Protein AF-A0A952D4S8-F1 (afdb_monomer_lite)

Foldseek 3Di:
DDDDDDPVVCVVVVQADPPPRDRHDDDPVSVCPVFADVPFKDWPPQPDADDDPPPDPCVVVVSVCVCVVDDDRDPPTDIDGDGPPPDD

Secondary structure (DSSP, 8-state):
------HHHHHHTTTB-TTT--B----HHHHHHHHSPTT--EE--TT-----SS--TTHHHHHHHHHHHSSSS-TT--EE-PPP----

Sequence (88 aa):
MQKILLKSELEEALGVCPNCSHHHRQGAAKHIELTFDPGSFEEADTGLASGDPLGFPEYADKLAMAPLATTPRAVDGCADGPVGPLGM

Structure (mmCIF, N/CA/C/O backbone):
data_AF-A0A952D4S8-F1
#
_entry.id   AF-A0A952D4S8-F1
#
loop_
_atom_site.group_PDB
_atom_site.id
_atom_site.type_symbol
_atom_site.label_atom_id
_atom_site.label_alt_id
_atom_site.label_comp_id
_atom_site.label_asym_id
_atom_site.label_entity_id
_atom_site.label_seq_id
_atom_site.pdbx_PDB_ins_code
_atom_site.Cartn_x
_atom_site.Cartn_y
_atom_site.Cartn_z
_atom_site.occupancy
_atom_site.B_iso_or_equiv
_atom_site.auth_seq_id
_atom_site.auth_comp_id
_atom_site.auth_asym_id
_atom_site.auth_atom_id
_atom_site.pdbx_PDB_model_num
ATOM 1 N N . MET A 1 1 ? 5.482 17.906 17.468 1.00 53.38 1 MET A N 1
ATOM 2 C CA . MET A 1 1 ? 5.955 17.141 18.641 1.00 53.38 1 MET A CA 1
ATOM 3 C C . MET A 1 1 ? 6.048 15.678 18.218 1.00 53.38 1 MET A C 1
ATOM 5 O O . MET A 1 1 ? 5.040 15.151 17.773 1.00 53.38 1 MET A O 1
ATOM 9 N N . GLN A 1 2 ? 7.228 15.054 18.235 1.00 63.81 2 GLN A N 1
ATOM 10 C CA . GLN A 1 2 ? 7.391 13.631 17.889 1.00 63.81 2 GLN A CA 1
ATOM 11 C C . GLN A 1 2 ? 7.117 12.803 19.152 1.00 63.81 2 GLN A C 1
ATOM 13 O O . GLN A 1 2 ? 7.846 12.936 20.134 1.00 63.81 2 GLN A O 1
ATOM 18 N N . LYS A 1 3 ? 6.033 12.020 19.159 1.00 76.75 3 LYS A N 1
ATOM 19 C CA . LYS A 1 3 ? 5.645 11.156 20.283 1.00 76.75 3 LYS A CA 1
ATOM 20 C C . LYS A 1 3 ? 5.949 9.706 19.917 1.00 76.75 3 LYS A C 1
ATOM 22 O O . LYS A 1 3 ? 5.658 9.283 18.804 1.00 76.75 3 LYS A O 1
ATOM 27 N N . ILE A 1 4 ? 6.524 8.962 20.857 1.00 82.88 4 ILE A N 1
ATOM 28 C CA . ILE A 1 4 ? 6.751 7.525 20.701 1.00 82.88 4 ILE A CA 1
ATOM 29 C C . ILE A 1 4 ? 5.390 6.831 20.823 1.00 82.88 4 ILE A C 1
ATOM 31 O O . ILE A 1 4 ? 4.715 6.982 21.841 1.00 82.88 4 ILE A O 1
ATOM 35 N N . LEU A 1 5 ? 4.991 6.129 19.766 1.00 83.06 5 LEU A N 1
ATOM 36 C CA . LEU A 1 5 ? 3.791 5.296 19.697 1.00 83.06 5 LEU A CA 1
ATOM 37 C C . LEU A 1 5 ? 4.201 3.828 19.681 1.00 83.06 5 LEU A C 1
ATOM 39 O O . LEU A 1 5 ? 5.214 3.468 19.070 1.00 83.06 5 LEU A O 1
ATOM 43 N N . LEU A 1 6 ? 3.406 2.985 20.334 1.00 87.25 6 LEU A N 1
ATOM 44 C CA . LEU A 1 6 ? 3.551 1.540 20.213 1.00 87.25 6 LEU A CA 1
ATOM 45 C C . LEU A 1 6 ? 3.012 1.087 18.852 1.00 87.25 6 LEU A C 1
ATOM 47 O O . LEU A 1 6 ? 2.078 1.666 18.299 1.00 87.25 6 LEU A O 1
ATOM 51 N N . LYS A 1 7 ? 3.602 0.023 18.302 1.00 84.50 7 LYS A N 1
ATOM 52 C CA . LYS A 1 7 ? 3.198 -0.497 16.989 1.00 84.50 7 LYS A CA 1
ATOM 53 C C . LYS A 1 7 ? 1.733 -0.955 16.973 1.00 84.50 7 LYS A C 1
ATOM 55 O O . LYS A 1 7 ? 1.055 -0.717 15.985 1.00 84.50 7 LYS A O 1
ATOM 60 N N . SER A 1 8 ? 1.252 -1.546 18.067 1.00 85.94 8 SER A N 1
ATOM 61 C CA . SER A 1 8 ? -0.141 -1.984 18.220 1.00 85.94 8 SER A CA 1
ATOM 62 C C . SER A 1 8 ? -1.129 -0.817 18.168 1.00 85.94 8 SER A C 1
ATOM 64 O O . SER A 1 8 ? -2.097 -0.872 17.424 1.00 85.94 8 SER A O 1
ATOM 66 N N . GLU A 1 9 ? -0.836 0.279 18.872 1.00 85.56 9 GLU A N 1
ATOM 67 C CA . GLU A 1 9 ? -1.676 1.488 18.874 1.00 85.56 9 GLU A CA 1
ATOM 68 C C . GLU A 1 9 ? -1.772 2.110 17.473 1.00 85.56 9 GLU A C 1
ATOM 70 O O . GLU A 1 9 ? -2.817 2.615 17.068 1.00 85.56 9 GLU A O 1
ATOM 75 N N . LEU A 1 10 ? -0.676 2.063 16.708 1.00 86.19 10 LEU A N 1
ATOM 76 C CA . LEU A 1 10 ? -0.653 2.547 15.331 1.00 86.19 10 LEU A CA 1
ATOM 77 C C . LEU A 1 10 ? -1.449 1.638 14.382 1.00 86.19 10 LEU A C 1
ATOM 79 O O . LEU A 1 10 ? -2.033 2.129 13.419 1.00 86.19 10 LEU A O 1
ATOM 83 N N . GLU A 1 11 ? -1.460 0.328 14.627 1.00 85.06 11 GLU A N 1
ATOM 84 C CA . GLU A 1 11 ? -2.234 -0.639 13.841 1.00 85.06 11 GLU A CA 1
ATOM 85 C C . GLU A 1 11 ? -3.739 -0.496 14.097 1.00 85.06 11 GLU A C 1
ATOM 87 O O . GLU A 1 11 ? -4.508 -0.470 13.138 1.00 85.06 11 GLU A O 1
ATOM 92 N N . GLU A 1 12 ? -4.146 -0.285 15.350 1.00 86.00 12 GLU A N 1
ATOM 93 C CA . GLU A 1 12 ? -5.537 0.012 15.726 1.00 86.00 12 GLU A CA 1
ATOM 94 C C . GLU A 1 12 ? -6.033 1.338 15.128 1.00 86.00 12 GLU A C 1
ATOM 96 O O . GLU A 1 12 ? -7.186 1.449 14.715 1.00 86.00 12 GLU A O 1
ATOM 101 N N . ALA A 1 13 ? -5.154 2.339 15.025 1.00 86.25 13 ALA A N 1
ATOM 102 C CA . ALA A 1 13 ? -5.453 3.637 14.419 1.00 86.25 13 ALA A CA 1
ATOM 103 C C . ALA A 1 13 ? -5.288 3.661 12.884 1.00 86.25 13 ALA A C 1
ATOM 105 O O . ALA A 1 13 ? -5.157 4.738 12.296 1.00 86.25 13 ALA A O 1
ATOM 106 N N . LEU A 1 14 ? -5.246 2.498 12.222 1.00 86.81 14 LEU A N 1
ATOM 107 C CA . LEU A 1 14 ? -5.118 2.377 10.763 1.00 86.81 14 LEU A CA 1
ATOM 108 C C . LEU A 1 14 ? -3.900 3.124 10.187 1.00 86.81 14 LEU A C 1
ATOM 110 O O . LEU A 1 14 ? -3.930 3.633 9.069 1.00 86.81 14 LEU A O 1
ATOM 114 N N . GLY A 1 15 ? -2.793 3.189 10.929 1.00 86.75 15 GLY A N 1
ATOM 115 C CA . GLY A 1 15 ? -1.564 3.857 10.490 1.00 86.75 15 GLY A CA 1
ATOM 116 C C . GLY A 1 15 ? -1.590 5.378 10.599 1.00 86.75 15 GLY A C 1
ATOM 117 O O . GLY A 1 15 ? -0.660 6.028 10.116 1.00 86.75 15 GLY A O 1
ATOM 118 N N . VAL A 1 16 ? -2.609 5.951 11.235 1.00 89.06 16 VAL A N 1
ATOM 119 C CA . VAL A 1 16 ? -2.700 7.390 11.482 1.00 89.06 16 VAL A CA 1
ATOM 120 C C . VAL A 1 16 ? -2.256 7.688 12.908 1.00 89.06 16 VAL A C 1
ATOM 122 O O . VAL A 1 16 ? -2.766 7.121 13.870 1.00 89.06 16 VAL A O 1
ATOM 125 N N . CYS A 1 17 ? -1.307 8.608 13.069 1.00 87.62 17 CYS A N 1
ATOM 126 C CA . CYS A 1 17 ? -0.919 9.071 14.396 1.00 87.62 17 CYS A CA 1
ATOM 127 C C . CYS A 1 17 ? -2.081 9.858 15.035 1.00 87.62 17 CYS A C 1
ATOM 129 O O . CYS A 1 17 ? -2.423 10.933 14.533 1.00 87.62 17 CYS A O 1
ATOM 131 N N . PRO A 1 18 ? -2.637 9.424 16.183 1.00 86.06 18 PRO A N 1
ATOM 132 C CA . PRO A 1 18 ? -3.787 10.087 16.808 1.00 86.06 18 PRO A CA 1
ATOM 133 C C . PRO A 1 18 ? -3.452 11.469 17.392 1.00 86.06 18 PRO A C 1
ATOM 135 O O . PRO A 1 18 ? -4.345 12.227 17.756 1.00 86.06 18 PRO A O 1
ATOM 138 N N . ASN A 1 19 ? -2.165 11.811 17.513 1.00 85.56 19 ASN A N 1
ATOM 139 C CA . ASN A 1 19 ? -1.723 13.081 18.087 1.00 85.56 19 ASN A CA 1
ATOM 140 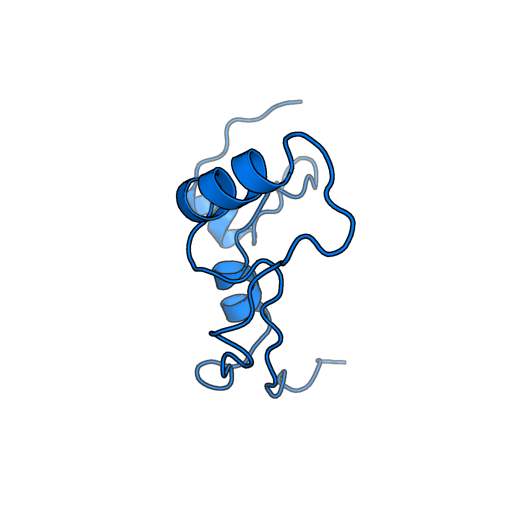C C . ASN A 1 19 ? -1.489 14.173 17.035 1.00 85.56 19 ASN A C 1
ATOM 142 O O . ASN A 1 19 ? -1.773 15.338 17.294 1.00 85.56 19 ASN A O 1
ATOM 146 N N . CYS A 1 20 ? -0.937 13.807 15.875 1.00 89.38 20 CYS A N 1
ATOM 147 C CA . CYS A 1 20 ? -0.524 14.766 14.847 1.00 89.38 20 CYS A CA 1
ATOM 148 C C . CYS A 1 20 ? -1.119 14.500 13.462 1.00 89.38 20 CYS A C 1
ATOM 150 O O . CYS A 1 20 ? -0.674 15.136 12.510 1.00 89.38 20 CYS A O 1
ATOM 152 N N . SER A 1 21 ? -2.049 13.541 13.349 1.00 85.50 21 SER A N 1
ATOM 153 C CA . SER A 1 21 ? -2.720 13.141 12.102 1.00 85.50 21 SER A CA 1
ATOM 154 C C . SER A 1 21 ? -1.774 12.818 10.938 1.00 85.50 21 SER A C 1
ATOM 156 O O . SER A 1 21 ? -2.140 12.899 9.769 1.00 85.50 21 SER A O 1
ATOM 158 N N . HIS A 1 22 ? -0.539 12.422 11.248 1.00 88.50 22 HIS A N 1
ATOM 159 C CA . HIS A 1 22 ? 0.414 11.965 10.249 1.00 88.50 22 HIS A CA 1
ATOM 160 C C . HIS A 1 22 ? 0.087 10.537 9.801 1.00 88.50 22 HIS A C 1
ATOM 162 O O . HIS A 1 22 ? -0.113 9.656 10.639 1.00 88.50 22 HIS A O 1
ATOM 168 N N . HIS A 1 23 ? 0.081 10.313 8.486 1.00 89.38 23 HIS A N 1
ATOM 169 C CA . HIS A 1 23 ? -0.142 9.006 7.873 1.00 89.38 23 HIS A CA 1
ATOM 170 C C . HIS A 1 23 ? 1.188 8.274 7.702 1.00 89.38 23 HIS A C 1
ATOM 172 O O . HIS A 1 23 ? 2.050 8.693 6.927 1.00 89.38 23 HIS A O 1
ATOM 178 N N . HIS A 1 24 ? 1.352 7.172 8.425 1.00 87.31 24 HIS A N 1
ATOM 179 C CA . HIS A 1 24 ? 2.519 6.312 8.297 1.00 87.31 24 HIS A CA 1
ATOM 180 C C . HIS A 1 24 ? 2.405 5.412 7.063 1.00 87.31 24 HIS A C 1
ATOM 182 O O . HIS A 1 24 ? 1.314 5.079 6.605 1.00 87.31 24 HIS A O 1
ATOM 188 N N . ARG A 1 25 ? 3.554 4.979 6.532 1.00 83.62 25 ARG A N 1
ATOM 189 C CA . ARG A 1 25 ? 3.587 4.051 5.398 1.00 83.62 25 ARG A CA 1
ATOM 190 C C . ARG A 1 25 ? 2.963 2.714 5.799 1.00 83.62 25 ARG A C 1
ATOM 192 O O . ARG A 1 25 ? 3.439 2.064 6.729 1.00 83.62 25 ARG A O 1
ATOM 199 N N . GLN A 1 26 ? 1.959 2.285 5.048 1.00 82.75 26 GLN A N 1
ATOM 200 C CA . GLN A 1 26 ? 1.376 0.953 5.143 1.00 82.75 26 GLN A CA 1
ATOM 201 C C . GLN A 1 26 ? 1.656 0.160 3.865 1.00 82.75 26 GLN A C 1
ATOM 203 O O . GLN A 1 26 ? 1.828 0.730 2.789 1.00 82.75 26 GLN A O 1
ATOM 208 N N . GLY A 1 27 ? 1.779 -1.160 4.004 1.00 82.31 27 GLY A N 1
ATOM 209 C CA . GLY A 1 27 ? 1.957 -2.057 2.864 1.00 82.31 27 GLY A CA 1
ATOM 210 C C . GLY A 1 27 ? 0.640 -2.291 2.124 1.00 82.31 27 GLY A C 1
ATOM 211 O O . GLY A 1 27 ? -0.426 -2.193 2.728 1.00 82.31 27 GLY A O 1
ATOM 212 N N . ALA A 1 28 ? 0.727 -2.659 0.844 1.00 80.69 28 ALA A N 1
ATOM 213 C CA . ALA A 1 28 ? -0.438 -2.915 -0.005 1.00 80.69 28 ALA A CA 1
ATOM 214 C C . ALA A 1 28 ? -1.402 -3.949 0.604 1.00 80.69 28 ALA A C 1
ATOM 216 O O . ALA A 1 28 ? -2.597 -3.694 0.665 1.00 80.69 28 ALA A O 1
ATOM 217 N N . ALA A 1 29 ? -0.879 -5.048 1.164 1.00 81.44 29 ALA A N 1
ATOM 218 C CA . ALA A 1 29 ? -1.687 -6.082 1.819 1.00 81.44 29 ALA A CA 1
ATOM 219 C C . ALA A 1 29 ? -2.590 -5.532 2.939 1.00 81.44 29 ALA A C 1
ATOM 221 O O . ALA A 1 29 ? -3.764 -5.874 3.010 1.00 81.44 29 ALA A O 1
ATOM 222 N N . LYS A 1 30 ? -2.076 -4.607 3.764 1.00 83.12 30 LYS A N 1
ATOM 223 C CA . LYS A 1 30 ? -2.870 -3.982 4.834 1.00 83.12 30 LYS A CA 1
ATOM 224 C C . LYS A 1 30 ? -3.983 -3.099 4.273 1.00 83.12 30 LYS A C 1
ATOM 226 O O . LYS A 1 30 ? -5.078 -3.089 4.812 1.00 83.12 30 LYS A O 1
ATOM 231 N N . HIS A 1 31 ? -3.726 -2.364 3.190 1.00 84.31 31 HIS A N 1
ATOM 232 C CA . HIS A 1 31 ? -4.777 -1.576 2.540 1.00 84.31 31 HIS A CA 1
ATOM 233 C C . HIS A 1 31 ? -5.858 -2.461 1.917 1.00 84.31 31 HIS A C 1
ATOM 235 O O . HIS 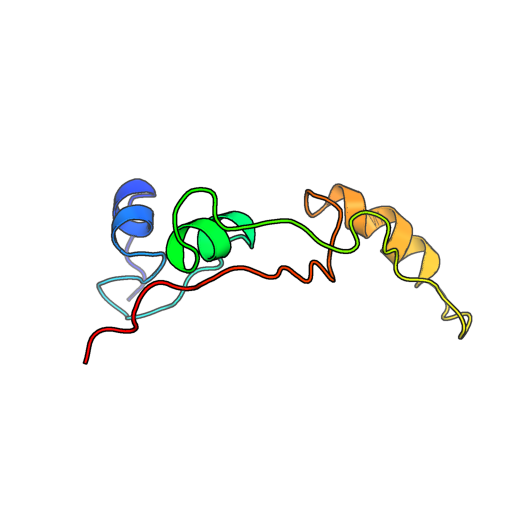A 1 31 ? -7.031 -2.096 1.966 1.00 84.31 31 HIS A O 1
ATOM 241 N N . ILE A 1 32 ? -5.473 -3.612 1.360 1.00 83.56 32 ILE A N 1
ATOM 242 C CA . ILE A 1 32 ? -6.410 -4.576 0.782 1.00 83.56 32 ILE A CA 1
ATOM 243 C C . ILE A 1 32 ? -7.365 -5.093 1.862 1.00 83.56 32 ILE A C 1
ATOM 245 O O . ILE A 1 32 ? -8.575 -4.983 1.695 1.00 83.56 32 ILE A O 1
ATOM 249 N N . GLU A 1 33 ? -6.836 -5.547 2.999 1.00 84.00 33 GLU A N 1
ATOM 250 C CA . GLU A 1 33 ? -7.638 -6.030 4.137 1.00 84.00 33 GLU A CA 1
ATOM 251 C C . GLU A 1 33 ? -8.601 -4.976 4.707 1.00 84.00 33 GLU A C 1
ATOM 253 O O . GLU A 1 33 ? -9.647 -5.323 5.245 1.00 84.00 33 GLU A O 1
ATOM 258 N N . LEU A 1 34 ? -8.245 -3.691 4.614 1.00 83.94 34 LEU A N 1
ATOM 259 C CA . LEU A 1 34 ? -9.072 -2.590 5.113 1.00 83.94 34 LEU A CA 1
ATOM 260 C C . LEU A 1 34 ? -10.154 -2.141 4.130 1.00 83.94 34 LEU A C 1
ATOM 262 O O . LEU A 1 34 ? -11.162 -1.581 4.555 1.00 83.94 34 LEU A O 1
ATOM 266 N N . THR A 1 35 ? -9.919 -2.317 2.830 1.00 84.12 35 THR A N 1
ATOM 267 C CA . THR A 1 35 ? -10.786 -1.769 1.778 1.00 84.12 35 THR A CA 1
ATOM 268 C C . THR A 1 35 ? -11.737 -2.819 1.217 1.00 84.12 35 THR A C 1
ATOM 270 O O . THR A 1 35 ? -12.877 -2.494 0.896 1.00 84.12 35 THR A O 1
ATOM 273 N N . PHE A 1 36 ? -11.275 -4.060 1.077 1.00 83.00 36 PHE A N 1
ATOM 274 C CA . PHE A 1 36 ? -12.053 -5.149 0.496 1.00 83.00 36 PHE A CA 1
ATOM 275 C C . PHE A 1 36 ? -12.748 -5.968 1.577 1.00 83.00 36 PHE A C 1
ATOM 277 O O . PHE A 1 36 ? -12.240 -6.139 2.686 1.00 83.00 36 PHE A O 1
ATOM 284 N N . ASP A 1 37 ? -13.906 -6.520 1.224 1.00 84.19 37 ASP A N 1
ATOM 285 C CA . ASP A 1 37 ? -14.580 -7.488 2.076 1.00 84.19 37 ASP A CA 1
ATOM 286 C C . ASP A 1 37 ? -13.719 -8.760 2.231 1.00 84.19 37 ASP A C 1
ATOM 288 O O . ASP A 1 37 ? -13.003 -9.170 1.308 1.00 84.19 37 ASP A O 1
ATOM 292 N N . PRO A 1 38 ? -13.772 -9.428 3.395 1.00 81.25 38 PRO A N 1
ATOM 293 C CA . PRO A 1 38 ? -12.961 -10.612 3.642 1.00 81.25 38 PRO A CA 1
ATOM 294 C C . PRO A 1 38 ? -13.268 -11.709 2.614 1.00 81.25 38 PRO A C 1
ATOM 296 O O . PRO A 1 38 ? -14.387 -12.211 2.532 1.00 81.25 38 PRO A O 1
ATOM 299 N N . GLY A 1 39 ? -12.246 -12.097 1.846 1.00 78.81 39 GLY A N 1
ATOM 300 C CA . GLY A 1 39 ? -12.343 -13.130 0.812 1.00 78.81 39 GLY A CA 1
ATOM 301 C C . GLY A 1 39 ? -12.887 -12.652 -0.539 1.00 78.81 39 GLY A C 1
ATOM 302 O O . GLY A 1 39 ? -13.114 -13.493 -1.403 1.00 78.81 39 GLY A O 1
ATOM 303 N N . SER A 1 40 ? -13.094 -11.344 -0.734 1.00 81.06 40 SER A N 1
ATOM 304 C CA . SER A 1 40 ? -13.545 -10.781 -2.016 1.00 81.06 40 SER A CA 1
ATOM 305 C C . SER A 1 40 ? -12.412 -10.332 -2.943 1.00 81.06 40 SER A C 1
ATOM 307 O O . SER A 1 40 ? -12.660 -10.015 -4.102 1.00 81.06 40 SER A O 1
ATOM 309 N N . PHE A 1 41 ? -11.182 -10.291 -2.429 1.00 80.31 41 PHE A N 1
ATOM 310 C CA . PHE A 1 41 ? -10.003 -9.858 -3.165 1.00 80.31 41 PHE A CA 1
ATOM 311 C C . PHE A 1 41 ? -9.386 -11.008 -3.966 1.00 80.31 41 PHE A C 1
ATOM 313 O O . PHE A 1 41 ? -8.935 -12.001 -3.388 1.00 80.31 41 PHE A O 1
ATOM 320 N N . GLU A 1 42 ? -9.302 -10.832 -5.282 1.00 78.56 42 GLU A N 1
ATOM 321 C CA . GLU A 1 42 ? -8.570 -11.717 -6.185 1.00 78.56 42 GLU A CA 1
ATOM 322 C C . GLU A 1 42 ? -7.438 -10.933 -6.870 1.00 78.56 42 GLU A C 1
ATOM 324 O O . GLU A 1 42 ? -7.673 -9.903 -7.503 1.00 78.56 42 GLU A O 1
ATOM 329 N N . GLU A 1 43 ? -6.191 -11.404 -6.733 1.00 77.50 43 GLU A N 1
ATOM 330 C CA . GLU A 1 43 ? -5.043 -10.805 -7.429 1.00 77.50 43 GLU A CA 1
ATOM 331 C C . GLU A 1 43 ? -5.135 -11.085 -8.934 1.00 77.50 43 GLU A C 1
ATOM 333 O O . GLU A 1 43 ? -5.082 -12.244 -9.361 1.00 77.50 43 GLU A O 1
ATOM 338 N N . ALA A 1 44 ? -5.208 -10.030 -9.746 1.00 76.25 44 ALA A N 1
ATOM 339 C CA . ALA A 1 44 ? -5.062 -10.127 -11.192 1.00 76.25 44 ALA A CA 1
ATOM 340 C C . ALA A 1 44 ? -3.597 -9.896 -11.607 1.00 76.25 44 ALA A C 1
ATOM 342 O O . ALA A 1 44 ? -2.807 -9.288 -10.887 1.00 76.25 44 ALA A O 1
ATOM 343 N N . ASP A 1 45 ? -3.221 -10.416 -12.779 1.00 66.31 45 ASP A N 1
ATOM 344 C CA . ASP A 1 45 ? -1.929 -10.144 -13.429 1.00 66.31 45 ASP A CA 1
ATOM 345 C C . ASP A 1 45 ? -0.671 -10.424 -12.576 1.00 66.31 45 ASP A C 1
ATOM 347 O O . ASP A 1 45 ? 0.352 -9.748 -12.678 1.00 66.31 45 ASP A O 1
ATOM 351 N N . THR A 1 46 ? -0.685 -11.515 -11.803 1.00 70.69 46 THR A N 1
ATOM 352 C CA . THR A 1 46 ? 0.436 -11.966 -10.940 1.00 70.69 46 THR A CA 1
ATOM 353 C C . THR A 1 46 ? 1.767 -12.237 -11.671 1.00 70.69 46 THR A C 1
ATOM 355 O O . THR A 1 46 ? 2.818 -12.426 -11.046 1.00 70.69 46 THR A O 1
ATOM 358 N N . GLY A 1 47 ? 1.737 -12.281 -13.006 1.00 67.00 47 GLY A N 1
ATOM 359 C CA . GLY A 1 47 ? 2.898 -12.454 -13.879 1.00 67.00 47 GLY A CA 1
ATOM 360 C C . GLY A 1 47 ? 3.454 -11.159 -14.477 1.00 67.00 47 GLY A C 1
ATOM 361 O O . GLY A 1 47 ? 4.426 -11.235 -15.231 1.00 67.00 47 GLY A O 1
ATOM 362 N N . LEU A 1 48 ? 2.857 -10.000 -14.188 1.00 70.31 48 LEU A N 1
ATOM 363 C CA . LEU A 1 48 ? 3.266 -8.734 -14.783 1.00 70.31 48 LEU A CA 1
ATOM 364 C C . LEU A 1 48 ? 4.624 -8.289 -14.228 1.00 70.31 48 LEU A C 1
ATOM 366 O O . LEU A 1 48 ? 4.841 -8.209 -13.020 1.00 70.31 48 LEU A O 1
ATOM 370 N N . ALA A 1 49 ? 5.559 -8.020 -15.135 1.00 71.94 49 ALA A N 1
ATOM 371 C CA . ALA A 1 49 ? 6.903 -7.576 -14.805 1.00 71.94 49 ALA A CA 1
ATOM 372 C C . ALA A 1 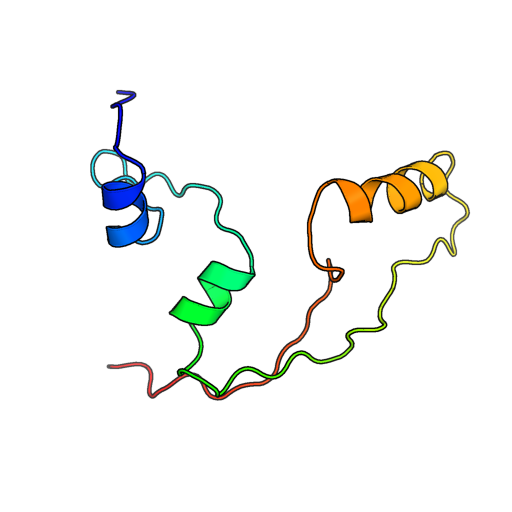49 ? 7.251 -6.340 -15.633 1.00 71.94 49 ALA A C 1
ATOM 374 O O . ALA A 1 49 ? 7.001 -6.296 -16.840 1.00 71.94 49 ALA A O 1
ATOM 375 N N . SER A 1 50 ? 7.857 -5.346 -14.987 1.00 71.31 50 SER A N 1
ATOM 376 C CA . SER A 1 50 ? 8.327 -4.140 -15.663 1.00 71.31 50 SER A CA 1
ATOM 377 C C . SER A 1 50 ? 9.505 -4.484 -16.586 1.00 71.31 50 SER A C 1
ATOM 379 O O . SER A 1 50 ? 10.512 -5.037 -16.143 1.00 71.31 50 SER A O 1
ATOM 381 N N . GLY A 1 51 ? 9.371 -4.173 -17.876 1.00 77.56 51 GLY A N 1
ATOM 382 C CA . GLY A 1 51 ? 10.443 -4.294 -18.870 1.00 77.56 51 GLY A CA 1
ATOM 383 C C . GLY A 1 51 ? 11.167 -2.967 -19.117 1.00 77.56 51 GLY A C 1
ATOM 384 O O . GLY A 1 51 ? 10.684 -1.910 -18.718 1.00 77.56 51 GLY A O 1
ATOM 385 N N . ASP A 1 52 ? 12.301 -3.013 -19.825 1.00 80.38 52 ASP A N 1
ATOM 386 C CA . ASP A 1 52 ? 13.057 -1.825 -20.257 1.00 80.38 52 ASP A CA 1
ATOM 387 C C . ASP A 1 52 ? 13.060 -1.669 -21.792 1.00 80.38 52 ASP A C 1
ATOM 389 O O . ASP A 1 52 ? 14.019 -2.063 -22.457 1.00 80.38 52 ASP A O 1
ATOM 393 N N . PRO A 1 53 ? 11.991 -1.121 -22.397 1.00 80.38 53 PRO A N 1
ATOM 394 C CA . PRO A 1 53 ? 11.939 -0.901 -23.843 1.00 80.38 53 PRO A CA 1
ATOM 395 C C . PRO A 1 53 ? 12.810 0.277 -24.316 1.00 80.38 53 PRO A C 1
ATOM 397 O O . PRO A 1 53 ? 13.029 0.418 -25.517 1.00 80.38 53 PRO A O 1
ATOM 400 N N . LEU A 1 54 ? 13.278 1.137 -23.403 1.00 84.25 54 LEU A N 1
ATOM 401 C CA . LEU A 1 54 ? 14.027 2.360 -23.721 1.00 84.25 54 LEU A CA 1
ATOM 402 C C . LEU A 1 54 ? 15.543 2.195 -23.536 1.00 84.25 54 LEU A C 1
ATOM 404 O O . LEU A 1 54 ? 16.300 3.042 -24.010 1.00 84.25 54 LEU A O 1
ATOM 408 N N . GLY A 1 55 ? 15.986 1.116 -22.885 1.00 80.00 55 GLY A N 1
ATOM 409 C CA . GLY A 1 55 ? 17.397 0.814 -22.653 1.00 80.00 55 GLY A CA 1
ATOM 410 C C . GLY A 1 55 ? 18.059 1.823 -21.720 1.00 80.00 55 GLY A C 1
ATOM 411 O O . GLY A 1 55 ? 19.174 2.274 -21.995 1.00 80.00 55 GLY A O 1
ATOM 412 N N . PHE A 1 56 ? 17.366 2.237 -20.656 1.00 83.00 56 PHE A N 1
ATOM 413 C CA . PHE A 1 56 ? 17.916 3.222 -19.730 1.00 83.00 56 PHE A CA 1
ATOM 414 C C . PHE A 1 56 ? 19.136 2.643 -18.993 1.00 83.00 56 PHE A C 1
ATOM 416 O O . PHE A 1 56 ? 19.041 1.578 -18.375 1.00 83.00 56 PHE A O 1
ATOM 423 N N . PRO A 1 57 ? 20.283 3.349 -18.984 1.00 82.31 57 PRO A N 1
ATOM 424 C CA . PRO A 1 57 ? 21.440 2.905 -18.218 1.00 82.31 57 PRO A CA 1
ATOM 425 C C . PRO A 1 57 ? 21.072 2.772 -16.732 1.00 82.31 57 PRO A C 1
ATOM 427 O O . PRO A 1 57 ? 20.358 3.610 -16.182 1.00 82.31 57 PRO A O 1
ATOM 430 N N . GLU A 1 58 ? 21.546 1.696 -16.097 1.00 81.88 58 GLU A N 1
ATOM 431 C CA . GLU A 1 58 ? 21.283 1.318 -14.693 1.00 81.88 58 GLU A CA 1
ATOM 432 C C . GLU A 1 58 ? 19.830 0.934 -14.348 1.00 81.88 58 GLU A C 1
ATOM 434 O O . GLU A 1 58 ? 19.540 0.605 -13.194 1.00 81.88 58 GLU A O 1
ATOM 439 N N . TYR A 1 59 ? 18.884 0.963 -15.292 1.00 81.12 59 TYR A N 1
ATOM 440 C CA . TYR A 1 59 ? 17.501 0.576 -14.991 1.00 81.12 59 TYR A CA 1
ATOM 441 C C . TYR A 1 59 ? 17.362 -0.941 -14.812 1.00 81.12 59 TYR A C 1
ATOM 443 O O . TYR A 1 59 ? 16.722 -1.381 -13.859 1.00 81.12 59 TYR A O 1
ATOM 451 N N . ALA A 1 60 ? 18.055 -1.740 -15.628 1.00 78.12 60 ALA A N 1
ATOM 452 C CA . ALA A 1 60 ? 18.116 -3.195 -15.470 1.00 78.12 60 ALA A CA 1
ATOM 453 C C . ALA A 1 60 ? 18.654 -3.629 -14.089 1.00 78.12 60 ALA A C 1
ATOM 455 O O . ALA A 1 60 ? 18.107 -4.541 -13.468 1.00 78.12 60 ALA A O 1
ATOM 456 N N . ASP A 1 61 ? 19.666 -2.931 -13.565 1.00 79.88 61 ASP A N 1
ATOM 457 C CA . ASP A 1 61 ? 20.226 -3.209 -12.236 1.00 79.88 61 ASP A CA 1
ATOM 458 C C . ASP A 1 61 ? 19.227 -2.864 -11.119 1.00 79.88 61 ASP A C 1
ATOM 460 O O . ASP A 1 61 ? 19.084 -3.602 -10.141 1.00 79.88 61 ASP A O 1
ATOM 464 N N . LYS A 1 62 ? 18.469 -1.770 -11.282 1.00 77.50 62 LYS A N 1
ATOM 465 C CA . LYS A 1 62 ? 17.384 -1.385 -10.362 1.00 77.50 62 LYS A CA 1
ATOM 466 C C . LYS A 1 62 ? 16.221 -2.375 -10.405 1.00 77.50 62 LYS A C 1
ATOM 468 O O . LYS A 1 62 ? 15.690 -2.712 -9.348 1.00 77.50 62 LYS A O 1
ATOM 473 N N . LEU A 1 63 ? 15.860 -2.876 -11.589 1.00 75.44 63 LEU A N 1
ATOM 474 C CA . LEU A 1 63 ? 14.842 -3.916 -11.760 1.00 75.44 63 LEU A CA 1
ATOM 475 C C . LEU A 1 63 ? 15.241 -5.225 -11.067 1.00 75.44 63 LEU A C 1
ATOM 477 O O . LEU A 1 63 ? 14.395 -5.858 -10.442 1.00 75.44 63 LEU A O 1
ATOM 481 N N . ALA A 1 64 ? 16.521 -5.607 -11.109 1.00 74.06 64 ALA A N 1
ATOM 482 C CA . ALA A 1 64 ? 17.018 -6.794 -10.409 1.00 74.06 64 ALA A CA 1
ATOM 483 C C . ALA A 1 64 ? 16.994 -6.645 -8.873 1.00 74.06 64 ALA A C 1
ATOM 485 O O . ALA A 1 64 ? 16.780 -7.625 -8.158 1.00 74.06 64 ALA A O 1
ATOM 486 N N . MET A 1 65 ? 17.178 -5.425 -8.358 1.00 70.06 65 MET A N 1
ATOM 487 C CA . MET A 1 65 ? 17.180 -5.132 -6.916 1.00 70.06 65 MET A CA 1
ATOM 488 C C . MET A 1 65 ? 15.776 -4.901 -6.330 1.00 70.06 65 MET A C 1
ATOM 490 O O . MET A 1 65 ? 15.550 -5.160 -5.147 1.00 70.06 65 MET A O 1
ATOM 494 N N . ALA A 1 66 ? 14.818 -4.443 -7.138 1.00 63.41 66 ALA A N 1
ATOM 495 C CA . ALA A 1 66 ? 13.443 -4.166 -6.720 1.00 63.41 66 ALA A CA 1
ATOM 496 C C . ALA A 1 66 ? 12.702 -5.355 -6.053 1.00 63.41 66 ALA A C 1
ATOM 498 O O . ALA A 1 66 ? 12.131 -5.150 -4.977 1.00 63.41 66 ALA A O 1
ATOM 499 N N . PRO A 1 67 ? 12.725 -6.598 -6.585 1.00 58.19 67 PRO A N 1
ATOM 500 C CA . PRO A 1 67 ? 11.994 -7.719 -5.983 1.00 58.19 67 PRO A CA 1
ATOM 501 C C . PRO A 1 67 ? 12.552 -8.164 -4.622 1.00 58.19 67 PRO A C 1
ATOM 503 O O . PRO A 1 67 ? 11.869 -8.871 -3.886 1.00 58.19 67 PRO A O 1
ATOM 506 N N . LEU A 1 68 ? 13.776 -7.755 -4.271 1.00 49.94 68 LEU A N 1
ATOM 507 C CA . LEU A 1 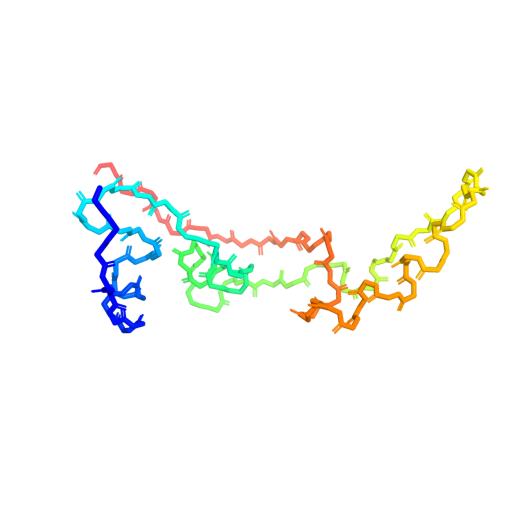68 ? 14.409 -8.073 -2.988 1.00 49.94 68 LEU A CA 1
ATOM 508 C C . LEU A 1 68 ? 14.023 -7.083 -1.878 1.00 49.94 68 LEU A C 1
ATOM 510 O O . LEU A 1 68 ? 14.020 -7.451 -0.705 1.00 49.94 68 LEU A O 1
ATOM 514 N N . ALA A 1 69 ? 13.700 -5.836 -2.232 1.00 53.06 69 ALA A N 1
ATOM 515 C CA . ALA A 1 69 ? 13.404 -4.771 -1.271 1.00 53.06 69 ALA A CA 1
ATOM 516 C C . ALA A 1 69 ? 11.922 -4.714 -0.856 1.00 53.06 69 ALA A C 1
ATOM 518 O O . ALA A 1 69 ? 11.596 -4.201 0.215 1.00 53.06 69 ALA A O 1
ATOM 519 N N . THR A 1 70 ? 11.018 -5.236 -1.686 1.00 50.84 70 THR A N 1
ATOM 520 C CA . THR A 1 70 ? 9.567 -5.214 -1.456 1.00 50.84 70 THR A CA 1
ATOM 521 C C . THR A 1 70 ? 8.947 -6.542 -1.887 1.00 50.84 70 THR A C 1
ATOM 523 O O . THR A 1 70 ? 8.960 -6.866 -3.070 1.00 50.84 70 THR A O 1
ATOM 526 N N . THR A 1 71 ? 8.388 -7.316 -0.954 1.00 41.28 71 THR A N 1
ATOM 527 C CA . THR A 1 71 ? 7.578 -8.506 -1.271 1.00 41.28 71 THR A CA 1
ATOM 528 C C . THR A 1 71 ? 6.072 -8.195 -1.198 1.00 41.28 71 THR A C 1
ATOM 530 O O . THR A 1 71 ? 5.692 -7.328 -0.407 1.00 41.28 71 THR A O 1
ATOM 533 N N . PRO A 1 72 ? 5.200 -8.914 -1.944 1.00 49.81 72 PRO A N 1
ATOM 534 C CA . PRO A 1 72 ? 5.465 -9.777 -3.094 1.00 49.81 72 PRO A CA 1
ATOM 535 C C . PRO A 1 72 ? 5.159 -9.072 -4.435 1.00 49.81 72 PRO A C 1
ATOM 537 O O . PRO A 1 72 ? 4.102 -8.493 -4.630 1.00 49.81 72 PRO A O 1
ATOM 540 N N . ARG A 1 73 ? 6.120 -9.167 -5.362 1.00 46.22 73 ARG A N 1
ATOM 541 C CA . ARG A 1 73 ? 5.988 -9.354 -6.826 1.00 46.22 73 ARG A CA 1
ATOM 542 C C . ARG A 1 73 ? 5.070 -8.484 -7.697 1.00 46.22 73 ARG A C 1
ATOM 544 O O . ARG A 1 73 ? 5.073 -8.727 -8.897 1.00 46.22 73 ARG A O 1
ATOM 551 N N . ALA A 1 74 ? 4.396 -7.463 -7.193 1.00 43.03 74 ALA A N 1
ATOM 552 C CA . ALA A 1 74 ? 3.632 -6.569 -8.053 1.00 43.03 74 ALA A CA 1
ATOM 553 C C . ALA A 1 74 ? 3.757 -5.124 -7.570 1.00 43.03 74 ALA A C 1
ATOM 555 O O . ALA A 1 74 ? 3.132 -4.707 -6.600 1.00 43.03 74 ALA A O 1
ATOM 556 N N . VAL A 1 75 ? 4.576 -4.342 -8.274 1.00 47.50 75 VAL A N 1
ATOM 557 C CA . VAL A 1 75 ? 4.443 -2.877 -8.264 1.00 47.50 75 VAL A CA 1
ATOM 558 C C . VAL A 1 75 ? 3.164 -2.430 -8.996 1.00 47.50 75 VAL A C 1
ATOM 560 O O . VAL A 1 75 ? 2.758 -1.286 -8.838 1.00 47.50 75 VAL A O 1
ATOM 563 N N . ASP A 1 76 ? 2.488 -3.364 -9.681 1.00 51.69 76 ASP A N 1
ATOM 564 C CA . ASP A 1 76 ? 1.328 -3.156 -10.554 1.00 51.69 76 ASP A CA 1
ATOM 565 C C . ASP A 1 76 ? 0.196 -4.173 -10.270 1.00 51.69 76 ASP A C 1
ATOM 567 O O . ASP A 1 76 ? -0.388 -4.746 -11.186 1.00 51.69 76 ASP A O 1
ATOM 571 N N . GLY A 1 77 ? -0.079 -4.480 -8.998 1.00 53.28 77 GLY A N 1
ATOM 572 C CA . GLY A 1 77 ? -1.154 -5.409 -8.632 1.00 53.28 77 GLY A CA 1
ATOM 573 C C . GLY A 1 77 ? -2.525 -4.766 -8.827 1.00 53.28 77 GLY A C 1
ATOM 574 O O . GLY A 1 77 ? -3.006 -4.070 -7.932 1.00 53.28 77 GLY A O 1
ATOM 575 N N . CYS A 1 78 ? -3.142 -4.975 -9.988 1.00 57.72 78 CYS A N 1
ATOM 576 C CA . CYS A 1 78 ? -4.564 -4.708 -10.178 1.00 57.72 78 CYS A CA 1
ATOM 577 C C . CYS A 1 78 ? -5.369 -5.819 -9.497 1.00 57.72 78 CYS A C 1
ATOM 579 O O . CYS A 1 78 ? -5.008 -6.992 -9.563 1.00 57.72 78 CYS A O 1
ATOM 581 N N . ALA A 1 79 ? -6.454 -5.450 -8.829 1.00 60.50 79 ALA A N 1
ATOM 582 C CA . ALA 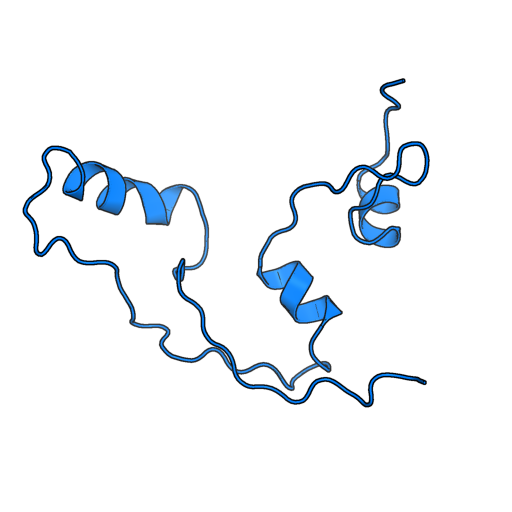A 1 79 ? -7.355 -6.412 -8.224 1.00 60.50 79 ALA A CA 1
ATOM 583 C C . ALA A 1 79 ? -8.790 -5.938 -8.377 1.00 60.50 79 ALA A C 1
ATOM 585 O O . ALA A 1 79 ? -9.084 -4.751 -8.207 1.00 60.50 79 ALA A O 1
ATOM 586 N N . ASP A 1 80 ? -9.662 -6.891 -8.666 1.00 58.53 80 ASP A N 1
ATOM 587 C CA . ASP A 1 80 ? -11.093 -6.685 -8.770 1.00 58.53 80 ASP A CA 1
ATOM 588 C C . ASP A 1 80 ? -11.754 -7.295 -7.534 1.00 58.53 80 ASP A C 1
ATOM 590 O O . ASP A 1 80 ? -11.449 -8.416 -7.130 1.00 58.53 80 ASP A O 1
ATOM 594 N N . GLY A 1 81 ? -12.658 -6.548 -6.909 1.00 65.56 81 GLY A N 1
ATOM 595 C CA . GLY A 1 81 ? -13.401 -7.045 -5.762 1.00 65.56 81 GLY A CA 1
ATOM 596 C C . GLY A 1 81 ? -14.515 -6.086 -5.357 1.00 65.56 81 GLY A C 1
ATOM 597 O O . GLY A 1 81 ? -14.339 -4.866 -5.445 1.00 65.56 81 GLY A O 1
ATOM 598 N N . PRO A 1 82 ? -15.682 -6.598 -4.932 1.00 63.47 82 PRO A N 1
ATOM 599 C CA . PRO A 1 82 ? -16.698 -5.761 -4.324 1.00 63.47 82 PRO A CA 1
ATOM 600 C C . PRO A 1 82 ? -16.140 -5.153 -3.033 1.00 63.47 82 PRO A C 1
ATOM 602 O O . PRO A 1 82 ? -15.633 -5.854 -2.154 1.00 63.47 82 PRO A O 1
ATOM 605 N N . VAL A 1 83 ? -16.244 -3.832 -2.950 1.00 68.00 83 VAL A N 1
ATOM 606 C CA . VAL A 1 83 ? -16.169 -3.084 -1.698 1.00 68.00 83 VAL A CA 1
ATOM 607 C C . VAL A 1 83 ? -17.596 -3.040 -1.167 1.00 68.00 83 VAL A C 1
ATOM 609 O O . VAL A 1 83 ? -18.507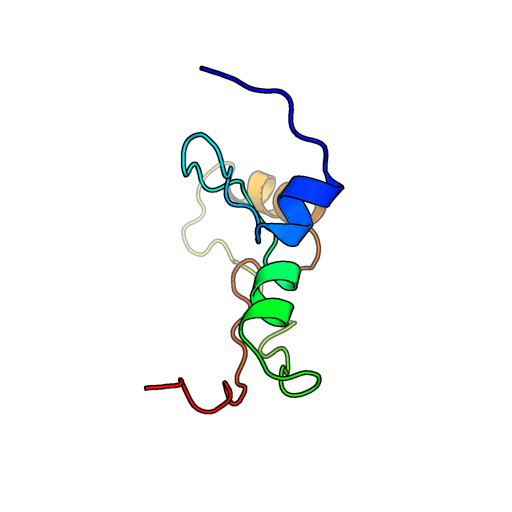 -2.663 -1.915 1.00 68.00 83 VAL A O 1
ATOM 612 N N . GLY A 1 84 ? -17.805 -3.466 0.081 1.00 61.72 84 GLY A N 1
ATOM 613 C CA . GLY A 1 84 ? -19.112 -3.455 0.735 1.00 61.72 84 GLY A CA 1
ATOM 614 C C . GLY A 1 84 ? -19.814 -2.090 0.633 1.00 61.72 84 GLY A C 1
ATOM 615 O O . GLY A 1 84 ? -19.186 -1.085 0.288 1.00 61.72 84 GLY A O 1
ATOM 616 N N . PRO A 1 85 ? -21.133 -2.012 0.898 1.00 58.31 85 PRO A N 1
ATOM 617 C CA . PRO A 1 85 ? -21.897 -0.788 0.683 1.00 58.31 85 PRO A CA 1
ATOM 618 C C . PRO A 1 85 ? -21.256 0.367 1.456 1.00 58.31 85 PRO A C 1
ATOM 620 O O . PRO A 1 85 ? -21.244 0.362 2.686 1.00 58.31 85 PRO A O 1
ATOM 623 N N . LEU A 1 86 ? -20.710 1.341 0.719 1.00 53.44 86 LEU A N 1
ATOM 624 C CA . LEU A 1 86 ? -20.186 2.584 1.272 1.00 53.44 86 LEU A CA 1
ATOM 625 C C . LEU A 1 86 ? -21.317 3.222 2.081 1.00 53.44 86 LEU A C 1
ATOM 627 O O . LEU A 1 86 ? -22.301 3.697 1.510 1.00 53.44 86 LEU A O 1
ATOM 631 N N . GLY A 1 87 ? -21.215 3.136 3.408 1.00 51.44 87 GLY A N 1
ATOM 632 C CA . GLY A 1 87 ? -22.200 3.698 4.319 1.00 51.44 87 GLY A CA 1
ATOM 633 C C . GLY A 1 87 ? -22.407 5.178 4.008 1.00 51.44 87 GLY A C 1
ATOM 634 O O . GLY A 1 87 ? -21.436 5.932 3.938 1.00 51.44 87 GLY A O 1
ATOM 635 N N . MET A 1 88 ? -23.667 5.559 3.778 1.00 40.16 88 MET A N 1
ATOM 636 C CA . MET A 1 88 ? -24.104 6.957 3.838 1.00 40.16 88 MET A CA 1
ATOM 637 C C . MET A 1 88 ? -24.071 7.464 5.277 1.00 40.16 88 MET A C 1
ATOM 639 O O . MET A 1 88 ? -24.390 6.659 6.183 1.00 40.16 88 MET A O 1
#

Radius of gyration: 17.61 Å; chains: 1; bounding box: 46×30×44 Å

pLDDT: mean 73.79, std 13.56, range [40.16, 89.38]